Protein AF-A0A1B4FEZ4-F1 (afdb_monomer)

Organism: NCBI:txid1385591

pLDDT: mean 80.19, std 19.42, range [39.88, 98.06]

Radius of gyration: 29.27 Å; Cα contacts (8 Å, |Δi|>4): 48; chains: 1; bounding box: 42×72×66 Å

Sequence (126 aa):
MDVAWFLNRRLDFIRQLYASSSAPFVDRRTKIENKEEPFVPPYSEDLEPAFMLEWQEASDSIDVLGHACLCMLSSALQAYLHTRHKLHCRDLTEEERTRGSGCIERSALASTASRPTTTRFVRHAL

Mean predicted aligned error: 13.5 Å

Solvent-accessible surface area (backbone atoms only — not comparable to full-atom values): 7588 Å² total; per-residue (Å²): 130,69,63,65,60,58,43,51,56,52,51,53,49,46,52,50,49,49,56,66,66,36,45,66,33,54,52,49,39,52,29,51,77,70,48,32,87,90,46,54,73,73,95,64,94,64,90,67,73,73,65,50,66,63,40,48,53,26,49,52,51,45,50,53,50,49,52,52,45,50,52,53,49,50,53,48,50,50,51,46,50,52,54,50,43,66,74,70,46,77,80,71,51,73,66,56,51,51,54,52,54,60,49,53,53,52,56,54,57,58,59,68,72,70,69,82,91,81,86,80,86,90,88,81,90,133

Structure (mmCIF, N/CA/C/O backbone):
data_AF-A0A1B4FEZ4-F1
#
_entry.id   AF-A0A1B4FEZ4-F1
#
loop_
_atom_site.group_PDB
_atom_site.id
_atom_site.type_symbol
_atom_site.label_atom_id
_atom_site.label_alt_id
_atom_site.label_comp_id
_atom_site.label_asym_id
_atom_site.label_entity_id
_atom_site.label_seq_id
_atom_site.pdbx_PDB_ins_code
_atom_site.Cartn_x
_atom_site.Cartn_y
_atom_site.Cartn_z
_atom_site.occupancy
_atom_site.B_iso_or_equiv
_atom_site.auth_seq_id
_atom_site.auth_comp_id
_atom_site.auth_asym_id
_atom_site.auth_atom_id
_atom_site.pdbx_PDB_model_num
ATOM 1 N N . MET A 1 1 ? 18.387 -10.635 -21.665 1.00 66.44 1 MET A N 1
ATOM 2 C CA . MET A 1 1 ? 17.795 -10.571 -20.310 1.00 66.44 1 MET A CA 1
ATOM 3 C C . MET A 1 1 ? 16.286 -10.497 -20.478 1.00 66.44 1 MET A C 1
ATOM 5 O O . MET A 1 1 ? 15.843 -9.625 -21.216 1.00 66.44 1 MET A O 1
ATOM 9 N N . ASP A 1 2 ? 15.514 -11.413 -19.887 1.00 85.25 2 ASP A N 1
ATOM 10 C CA . ASP A 1 2 ? 14.047 -11.388 -20.003 1.00 85.25 2 ASP A CA 1
ATOM 11 C C . ASP A 1 2 ? 13.460 -10.290 -19.108 1.00 85.25 2 ASP A C 1
ATOM 13 O O . ASP A 1 2 ? 13.257 -10.471 -17.911 1.00 85.25 2 ASP A O 1
ATOM 17 N N . VAL A 1 3 ? 13.219 -9.123 -19.704 1.00 87.00 3 VAL A N 1
ATOM 18 C CA . VAL A 1 3 ? 12.725 -7.922 -19.016 1.00 87.00 3 VAL A CA 1
ATOM 19 C C . VAL A 1 3 ? 11.339 -8.151 -18.397 1.00 87.00 3 VAL A C 1
ATOM 21 O O . VAL A 1 3 ? 11.031 -7.566 -17.358 1.00 87.00 3 VAL A O 1
ATOM 24 N N . ALA A 1 4 ? 10.511 -9.015 -18.997 1.00 89.94 4 ALA A N 1
ATOM 25 C CA . ALA A 1 4 ? 9.176 -9.315 -18.487 1.00 89.94 4 ALA A CA 1
ATOM 26 C C . ALA A 1 4 ? 9.242 -10.159 -17.207 1.00 89.94 4 ALA A C 1
ATOM 28 O O . ALA A 1 4 ? 8.510 -9.885 -16.255 1.00 89.94 4 ALA A O 1
ATOM 29 N N . TRP A 1 5 ? 10.172 -11.116 -17.136 1.00 93.12 5 TRP A N 1
ATOM 30 C CA . TRP A 1 5 ? 10.404 -11.903 -15.924 1.00 93.12 5 TRP A CA 1
ATOM 31 C C . TRP A 1 5 ? 10.762 -11.025 -14.714 1.00 93.12 5 TRP A C 1
ATOM 33 O O . TRP A 1 5 ? 10.180 -11.187 -13.641 1.00 93.12 5 TRP A O 1
ATOM 43 N N . PHE A 1 6 ? 11.658 -10.042 -14.883 1.00 91.75 6 PHE A N 1
ATOM 44 C CA . PHE A 1 6 ? 12.039 -9.129 -13.792 1.00 91.75 6 PHE A CA 1
ATOM 45 C C . PHE A 1 6 ? 10.888 -8.233 -13.337 1.00 91.75 6 PHE A C 1
ATOM 47 O O . PHE A 1 6 ? 10.774 -7.950 -12.142 1.00 91.75 6 PHE A O 1
ATOM 54 N N . LEU A 1 7 ? 10.043 -7.785 -14.270 1.00 94.56 7 LEU A N 1
ATOM 55 C CA . LEU A 1 7 ? 8.845 -7.027 -13.930 1.00 94.56 7 LEU A CA 1
ATOM 56 C C . LEU A 1 7 ? 7.899 -7.886 -13.085 1.00 94.56 7 LEU A C 1
ATOM 58 O O . LEU A 1 7 ? 7.555 -7.477 -11.981 1.00 94.56 7 LEU A O 1
ATOM 62 N N . ASN A 1 8 ? 7.551 -9.088 -13.552 1.00 96.06 8 ASN A N 1
ATOM 63 C CA . ASN A 1 8 ? 6.643 -9.986 -12.833 1.00 96.06 8 ASN A CA 1
ATOM 64 C C . ASN A 1 8 ? 7.160 -10.322 -11.430 1.00 96.06 8 ASN A C 1
ATOM 66 O O . ASN A 1 8 ? 6.426 -10.170 -10.460 1.00 96.06 8 ASN A O 1
ATOM 70 N N . ARG A 1 9 ? 8.457 -10.630 -11.293 1.00 96.56 9 ARG A N 1
ATOM 71 C CA . ARG A 1 9 ? 9.102 -10.859 -9.989 1.00 96.56 9 ARG A CA 1
ATOM 72 C C . ARG A 1 9 ? 8.892 -9.688 -9.017 1.00 96.56 9 ARG A C 1
ATOM 74 O O . ARG A 1 9 ? 8.636 -9.908 -7.836 1.00 96.56 9 ARG A O 1
ATOM 81 N N . ARG A 1 10 ? 9.022 -8.442 -9.490 1.00 96.31 10 ARG A N 1
ATOM 82 C CA . ARG A 1 10 ? 8.806 -7.240 -8.663 1.00 96.31 10 ARG A CA 1
ATOM 83 C C . ARG A 1 10 ? 7.333 -7.035 -8.327 1.00 96.31 10 ARG A C 1
ATOM 85 O O . ARG A 1 10 ? 7.033 -6.661 -7.200 1.00 96.31 10 ARG A O 1
ATOM 92 N N . LEU A 1 11 ? 6.428 -7.292 -9.271 1.00 97.31 11 LEU A N 1
ATOM 93 C CA . LEU A 1 11 ? 4.985 -7.200 -9.036 1.00 97.31 11 LEU A CA 1
ATOM 94 C C . LEU A 1 11 ? 4.522 -8.199 -7.976 1.00 97.31 11 LEU A C 1
ATOM 96 O O . LEU A 1 11 ? 3.764 -7.826 -7.084 1.00 97.31 11 LEU A O 1
ATOM 100 N N . ASP A 1 12 ? 5.009 -9.436 -8.040 1.00 98.06 12 ASP A N 1
ATOM 101 C CA . ASP A 1 12 ? 4.675 -10.471 -7.061 1.00 98.06 12 ASP A CA 1
ATOM 102 C C . ASP A 1 12 ? 5.179 -10.095 -5.666 1.00 98.06 12 ASP A C 1
ATOM 104 O O . ASP A 1 12 ? 4.432 -10.196 -4.695 1.00 98.06 12 ASP A O 1
ATOM 108 N N . PHE A 1 13 ? 6.400 -9.557 -5.574 1.00 97.69 13 PHE A N 1
ATOM 109 C CA . PHE A 1 13 ? 6.927 -9.025 -4.319 1.00 97.69 13 PHE A CA 1
ATOM 110 C C . PHE A 1 13 ? 6.071 -7.878 -3.762 1.00 97.69 13 PHE A C 1
ATOM 112 O O . PHE A 1 13 ? 5.734 -7.898 -2.584 1.00 97.69 13 PHE A O 1
ATOM 119 N N . ILE A 1 14 ? 5.684 -6.898 -4.590 1.00 98.00 14 ILE A N 1
ATOM 120 C CA . ILE A 1 14 ? 4.865 -5.753 -4.149 1.00 98.00 14 ILE A CA 1
ATOM 121 C C . ILE A 1 14 ? 3.493 -6.225 -3.650 1.00 98.00 14 ILE A C 1
ATOM 123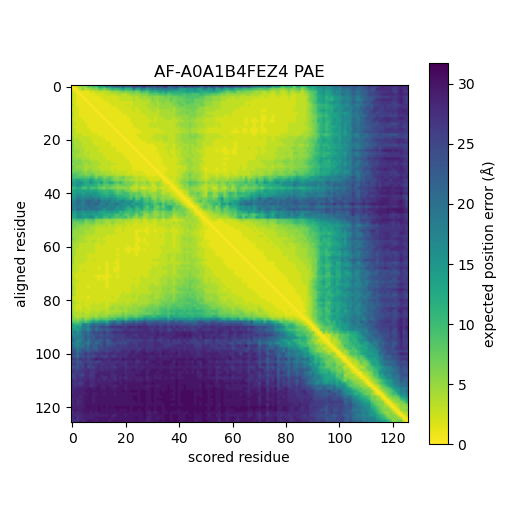 O O . ILE A 1 14 ? 3.025 -5.762 -2.612 1.00 98.00 14 ILE A O 1
ATOM 127 N N . ARG A 1 15 ? 2.860 -7.169 -4.358 1.00 97.44 15 ARG A N 1
ATOM 128 C CA . ARG A 1 15 ? 1.579 -7.760 -3.944 1.00 97.44 15 ARG A CA 1
ATOM 129 C C . ARG A 1 15 ? 1.703 -8.485 -2.611 1.00 97.44 15 ARG A C 1
ATOM 131 O O . ARG A 1 15 ? 0.878 -8.269 -1.729 1.00 97.44 15 ARG A O 1
ATOM 138 N N . GLN A 1 16 ? 2.731 -9.322 -2.470 1.00 97.88 16 GLN A N 1
ATOM 139 C CA . GLN A 1 16 ? 2.991 -10.047 -1.232 1.00 97.88 16 GLN A CA 1
ATOM 140 C C . GLN A 1 16 ? 3.249 -9.079 -0.075 1.00 97.88 16 GLN A C 1
ATOM 142 O O . GLN A 1 16 ? 2.655 -9.236 0.985 1.00 97.88 16 GLN A O 1
ATOM 147 N N . LEU A 1 17 ? 4.090 -8.063 -0.284 1.00 97.50 17 LEU A N 1
ATOM 148 C CA . LEU A 1 17 ? 4.408 -7.056 0.722 1.00 97.50 17 LEU A CA 1
ATOM 149 C C . LEU A 1 17 ? 3.148 -6.334 1.197 1.00 97.50 17 LEU A C 1
ATOM 151 O O . LEU A 1 17 ? 2.896 -6.290 2.396 1.00 97.50 17 LEU A O 1
ATOM 155 N N . TYR A 1 18 ? 2.333 -5.818 0.272 1.00 97.94 18 TYR A N 1
ATOM 156 C CA . TYR A 1 18 ? 1.100 -5.134 0.646 1.00 97.94 18 TYR A CA 1
ATOM 157 C C . TYR A 1 18 ? 0.162 -6.069 1.414 1.00 97.94 18 TYR A C 1
ATOM 159 O O . TYR A 1 18 ? -0.283 -5.714 2.501 1.0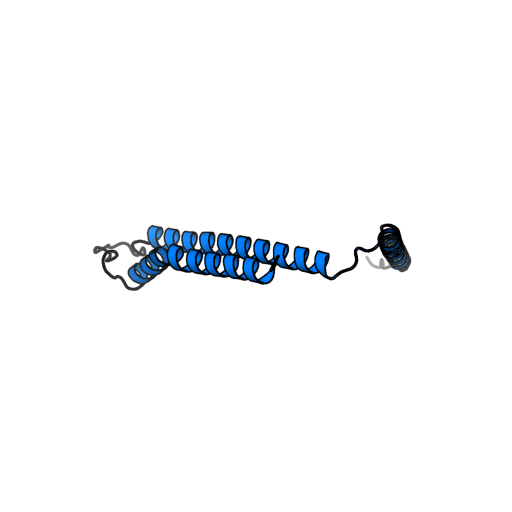0 97.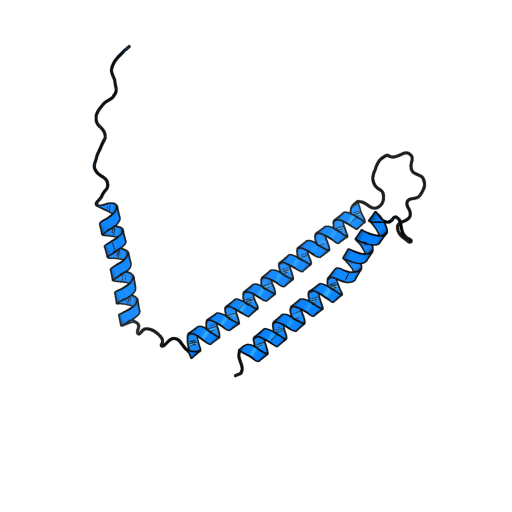94 18 TYR A O 1
ATOM 167 N N . ALA A 1 19 ? -0.087 -7.281 0.909 1.00 97.25 19 ALA A N 1
ATOM 168 C CA . ALA A 1 19 ? -1.003 -8.224 1.546 1.00 97.25 19 ALA A CA 1
ATOM 169 C C . ALA A 1 19 ? -0.537 -8.630 2.954 1.00 97.25 19 ALA A C 1
ATOM 171 O O . ALA A 1 19 ? -1.314 -8.573 3.902 1.00 97.25 19 ALA A O 1
ATOM 172 N N . SER A 1 20 ? 0.736 -9.000 3.112 1.00 97.19 20 SER A N 1
ATOM 173 C CA . SER A 1 20 ? 1.278 -9.436 4.402 1.00 97.19 20 SER A CA 1
ATOM 174 C C . SER A 1 20 ? 1.412 -8.294 5.408 1.00 97.19 20 SER A C 1
ATOM 176 O O . SER A 1 20 ? 1.148 -8.497 6.589 1.00 97.19 20 SER A O 1
ATOM 178 N N . SER A 1 21 ? 1.819 -7.100 4.969 1.00 96.75 21 SER A N 1
ATOM 179 C CA . SER A 1 21 ? 2.034 -5.963 5.871 1.00 96.75 21 SER A CA 1
ATOM 180 C C . SER A 1 21 ? 0.749 -5.226 6.237 1.00 96.75 21 SER A C 1
ATOM 182 O O . SER A 1 21 ? 0.667 -4.717 7.348 1.00 96.75 21 SER A O 1
ATOM 184 N N . SER A 1 22 ? -0.250 -5.162 5.349 1.00 97.31 22 SER A N 1
ATOM 185 C CA . SER A 1 22 ? -1.532 -4.502 5.649 1.00 97.31 22 SER A CA 1
ATOM 186 C C . SER A 1 22 ? -2.467 -5.357 6.508 1.00 97.31 22 SER A C 1
ATOM 188 O O . SER A 1 22 ? -3.234 -4.791 7.284 1.00 97.31 22 SER A O 1
ATOM 190 N N . ALA A 1 23 ? -2.369 -6.691 6.429 1.00 97.25 23 ALA A N 1
ATOM 191 C CA . ALA A 1 23 ? -3.212 -7.632 7.172 1.00 97.25 23 ALA A CA 1
ATOM 192 C C . ALA A 1 23 ? -3.422 -7.274 8.660 1.00 97.25 23 ALA A C 1
ATOM 194 O O . ALA A 1 23 ? -4.573 -7.109 9.055 1.00 97.25 23 ALA A O 1
ATOM 195 N N . PRO A 1 24 ? -2.379 -7.059 9.492 1.00 96.25 24 PRO A N 1
ATOM 196 C CA . PRO A 1 24 ? -2.587 -6.749 10.909 1.00 96.25 24 PRO A CA 1
ATOM 197 C C . PRO A 1 24 ? -3.308 -5.415 11.152 1.00 96.25 24 PRO A C 1
ATOM 199 O O . PRO A 1 24 ? -4.016 -5.275 12.148 1.00 96.25 24 PRO A O 1
ATOM 202 N N . PHE A 1 25 ? -3.137 -4.429 10.269 1.00 96.62 25 PHE A N 1
ATOM 203 C CA . PHE A 1 25 ? -3.792 -3.125 10.392 1.00 96.62 25 PHE A CA 1
ATOM 204 C C . PHE A 1 25 ? -5.259 -3.193 9.965 1.00 96.62 25 PHE A C 1
ATOM 206 O O . PHE A 1 25 ? -6.118 -2.614 10.628 1.00 96.62 25 PHE A O 1
ATOM 213 N N . VAL A 1 26 ? -5.549 -3.940 8.895 1.00 96.12 26 VAL A N 1
ATOM 214 C CA . VAL A 1 26 ? -6.921 -4.216 8.451 1.00 96.12 26 VAL A CA 1
ATOM 215 C C . VAL A 1 26 ? -7.667 -4.983 9.539 1.00 96.12 26 VAL A C 1
ATOM 217 O O . VAL A 1 26 ? -8.728 -4.538 9.968 1.00 96.12 26 VAL A O 1
ATOM 220 N N . ASP A 1 27 ? -7.066 -6.051 10.070 1.00 95.88 27 ASP A N 1
ATOM 221 C CA . ASP A 1 27 ? -7.641 -6.839 11.162 1.00 95.88 27 ASP A CA 1
ATOM 222 C C . ASP A 1 27 ? -7.912 -5.976 12.400 1.00 95.88 27 ASP A C 1
ATOM 224 O O . ASP A 1 27 ? -8.967 -6.097 13.021 1.00 95.88 27 ASP A O 1
ATOM 228 N N . ARG A 1 28 ? -6.983 -5.077 12.761 1.00 94.38 28 ARG A N 1
ATOM 229 C CA . ARG A 1 28 ? -7.176 -4.142 13.880 1.00 94.38 28 ARG A CA 1
ATOM 230 C C . ARG A 1 28 ? -8.391 -3.244 13.645 1.00 94.38 28 ARG A C 1
ATOM 232 O O . ARG A 1 28 ? -9.233 -3.141 14.533 1.00 94.38 28 ARG A O 1
ATOM 239 N N . ARG A 1 29 ? -8.506 -2.624 12.465 1.00 94.31 29 ARG A N 1
ATOM 240 C CA . ARG A 1 29 ? -9.649 -1.760 12.127 1.00 94.31 29 ARG A CA 1
ATOM 241 C C . ARG A 1 29 ? -10.969 -2.518 12.188 1.00 94.31 29 ARG A C 1
ATOM 243 O O . ARG A 1 29 ? -11.893 -2.046 12.841 1.00 94.31 29 ARG A O 1
ATOM 250 N N . THR A 1 30 ? -11.031 -3.703 11.582 1.00 93.75 30 THR A N 1
ATOM 251 C CA . THR A 1 30 ? -12.239 -4.539 11.584 1.00 93.75 30 THR A CA 1
ATOM 252 C C . THR A 1 30 ? -12.646 -4.941 12.999 1.00 93.75 30 THR A C 1
ATOM 254 O O . THR A 1 30 ? -13.819 -4.834 13.344 1.00 93.75 30 THR A O 1
ATOM 257 N N . LYS A 1 31 ? -11.694 -5.326 13.859 1.00 93.69 31 LYS A N 1
ATOM 258 C CA . LYS A 1 31 ? -11.998 -5.676 15.255 1.00 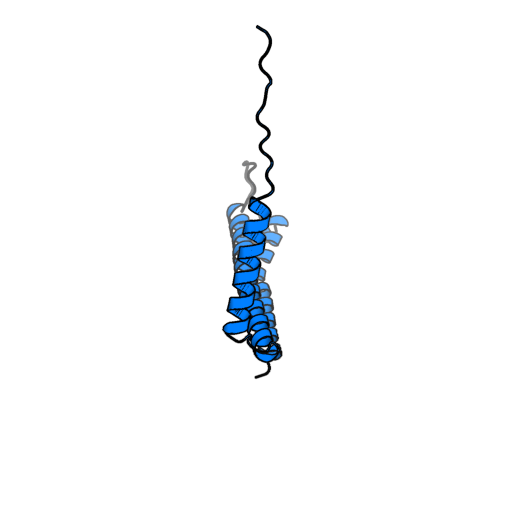93.69 31 LYS A CA 1
ATOM 259 C C . LYS A 1 31 ? -12.509 -4.488 16.068 1.00 93.69 31 LYS A C 1
ATOM 261 O O . LYS A 1 31 ? -13.426 -4.667 16.861 1.00 93.69 31 LYS A O 1
ATOM 266 N N . ILE A 1 32 ? -11.960 -3.288 15.863 1.00 91.88 32 ILE A N 1
ATOM 267 C CA . ILE A 1 32 ? -12.442 -2.064 16.528 1.00 91.88 32 ILE A CA 1
ATOM 268 C C . ILE A 1 32 ? -13.865 -1.723 16.058 1.00 91.88 32 ILE A C 1
ATOM 270 O O . ILE A 1 32 ? -14.739 -1.464 16.883 1.00 91.88 32 ILE A O 1
ATOM 274 N N . GLU A 1 33 ? -14.123 -1.774 14.749 1.00 90.31 33 GLU A N 1
ATOM 275 C CA . GLU A 1 33 ? -15.441 -1.487 14.160 1.00 90.31 33 GLU A CA 1
ATOM 276 C C . GLU A 1 33 ? -16.514 -2.489 14.629 1.00 90.31 33 GLU A C 1
ATOM 278 O O . GLU A 1 33 ? -17.639 -2.092 14.945 1.00 90.31 33 GLU A O 1
ATOM 283 N N . ASN A 1 34 ? -16.151 -3.770 14.758 1.00 91.31 34 ASN A N 1
ATOM 284 C CA . ASN A 1 34 ? -17.039 -4.835 15.234 1.00 91.31 34 ASN A CA 1
ATOM 285 C C . ASN A 1 34 ? -17.099 -4.969 16.766 1.00 91.31 34 ASN A C 1
ATOM 287 O O . ASN A 1 34 ? -17.906 -5.751 17.270 1.00 91.31 34 ASN A O 1
ATOM 291 N N . LYS A 1 35 ? -16.272 -4.221 17.512 1.00 88.62 35 LYS A N 1
ATOM 292 C CA . LYS A 1 35 ? -16.108 -4.340 18.975 1.00 88.62 35 LYS A CA 1
ATOM 293 C C . LYS A 1 35 ? -15.741 -5.764 19.418 1.00 88.62 35 LYS A C 1
ATOM 295 O O . LYS A 1 35 ? -16.264 -6.276 20.407 1.00 88.62 35 LYS A O 1
ATOM 300 N N . GLU A 1 36 ? -14.862 -6.411 18.662 1.00 90.62 36 GLU A N 1
ATOM 301 C CA . GLU A 1 36 ? -14.340 -7.748 18.954 1.00 90.62 36 GLU A CA 1
ATOM 302 C C . GLU A 1 36 ? -13.151 -7.677 19.922 1.00 90.62 36 GLU A C 1
ATOM 304 O O . GLU A 1 36 ? -12.387 -6.710 19.923 1.00 90.62 36 GLU A O 1
ATOM 309 N N . GLU A 1 37 ? -12.938 -8.725 20.725 1.00 85.31 37 GLU A N 1
ATOM 310 C CA . GLU A 1 37 ? -11.750 -8.825 21.582 1.00 85.31 37 GLU A CA 1
ATOM 311 C C . GLU A 1 37 ? -10.453 -8.714 20.749 1.00 85.31 37 GLU A C 1
ATOM 313 O O . GLU A 1 37 ? -10.330 -9.344 19.690 1.00 85.31 37 GLU A O 1
ATOM 318 N N . PRO A 1 38 ? -9.445 -7.935 21.191 1.00 85.06 38 PRO A N 1
ATOM 319 C CA . PRO A 1 38 ? -9.293 -7.264 22.492 1.00 85.06 38 PRO A CA 1
ATOM 320 C C . PRO A 1 38 ? -9.869 -5.831 22.574 1.00 85.06 38 PRO A C 1
ATOM 322 O O . PRO A 1 38 ? -9.680 -5.162 23.585 1.00 85.06 38 PRO A O 1
ATOM 325 N N . PHE A 1 39 ? -10.556 -5.343 21.540 1.00 86.12 39 PHE A N 1
ATOM 326 C CA . PHE A 1 39 ? -11.033 -3.958 21.418 1.00 86.12 39 PHE A CA 1
ATOM 327 C C . PHE A 1 39 ? -12.484 -3.793 21.890 1.00 86.12 39 PHE A C 1
ATOM 329 O O . PHE A 1 39 ? -13.314 -3.168 21.229 1.00 86.12 39 PHE A O 1
ATOM 336 N N . VAL A 1 40 ? -12.795 -4.359 23.058 1.00 83.00 40 VAL A N 1
ATOM 337 C CA . VAL A 1 40 ? -14.095 -4.178 23.711 1.00 83.00 40 VAL A CA 1
ATOM 338 C C . VAL A 1 40 ? -13.997 -2.957 24.628 1.00 83.00 40 VAL A C 1
ATOM 340 O O . VAL A 1 40 ? -13.213 -2.985 25.580 1.00 83.00 40 VAL A O 1
ATOM 343 N N . PRO A 1 41 ? -14.745 -1.871 24.366 1.00 79.75 41 PRO A N 1
ATOM 344 C CA . PRO A 1 41 ? -14.666 -0.685 25.204 1.00 79.75 41 PRO A CA 1
ATOM 345 C C . PRO A 1 41 ? -15.209 -0.974 26.609 1.00 79.75 41 PRO A C 1
ATOM 347 O O . PRO A 1 41 ? -16.301 -1.540 26.727 1.00 79.75 41 PRO A O 1
ATOM 350 N N . PRO A 1 42 ? -14.503 -0.573 27.682 1.00 80.31 42 PRO A N 1
ATOM 351 C CA . PRO A 1 42 ? -15.105 -0.536 29.007 1.00 80.31 42 PRO A CA 1
ATOM 352 C C . PRO A 1 42 ? -16.256 0.480 29.021 1.00 80.31 42 PRO A C 1
ATOM 354 O O . PRO A 1 42 ? -16.308 1.387 28.188 1.00 80.31 42 PRO A O 1
ATOM 357 N N . TYR A 1 43 ? -17.186 0.334 29.968 1.00 78.25 43 TYR A N 1
ATOM 358 C CA . TYR A 1 43 ? -18.244 1.329 30.150 1.00 78.25 43 TYR A CA 1
ATOM 359 C C . TYR A 1 43 ? -17.619 2.710 30.389 1.00 78.25 43 TYR A C 1
ATOM 361 O O . TYR A 1 43 ? -16.806 2.878 31.298 1.00 78.25 43 TYR A O 1
ATOM 369 N N . SER A 1 44 ? -18.009 3.669 29.557 1.00 78.19 44 SER A N 1
ATOM 370 C CA . SER A 1 44 ? -17.589 5.063 29.596 1.00 78.19 44 SER A CA 1
ATOM 371 C C . SER A 1 44 ? -18.838 5.930 29.466 1.00 78.19 44 SER A C 1
ATOM 373 O O . SER A 1 44 ? -19.718 5.621 28.661 1.00 78.19 44 SER A O 1
ATOM 375 N N . GLU A 1 45 ? -18.930 6.987 30.272 1.00 78.44 45 GLU A N 1
ATOM 376 C CA . GLU A 1 45 ? -19.980 8.009 30.138 1.00 78.44 45 GLU A CA 1
ATOM 377 C C . GLU A 1 45 ? -19.645 9.029 29.038 1.00 78.44 45 GLU A C 1
ATOM 379 O O . GLU A 1 45 ? -20.505 9.816 28.636 1.00 78.44 45 GLU A O 1
ATOM 384 N N . ASP A 1 46 ? -18.415 8.988 28.520 1.00 77.56 46 ASP A N 1
ATOM 385 C CA . ASP A 1 46 ? -17.980 9.828 27.417 1.00 77.56 46 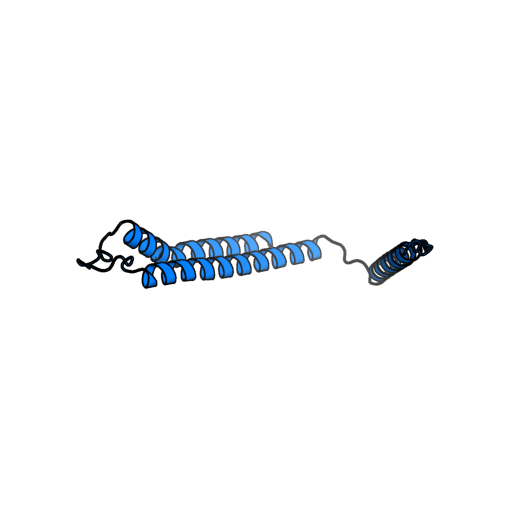ASP A CA 1
ATOM 386 C C . ASP A 1 46 ? -18.552 9.305 26.094 1.00 77.56 46 ASP A C 1
ATOM 388 O O . ASP A 1 46 ? -18.535 8.109 25.800 1.00 77.56 46 ASP A O 1
ATOM 392 N N . LEU A 1 47 ? -19.030 10.223 25.253 1.00 75.94 47 LEU A N 1
ATOM 393 C CA . LEU A 1 47 ? -19.556 9.912 23.916 1.00 75.94 47 LEU A CA 1
ATOM 394 C C . LEU A 1 47 ? -18.448 9.672 22.876 1.00 75.94 47 LEU A C 1
ATOM 396 O O . LEU A 1 47 ? -18.740 9.534 21.685 1.00 75.94 47 LEU A O 1
ATOM 400 N N . GLU A 1 48 ? -17.182 9.665 23.294 1.00 79.38 48 GLU A N 1
ATOM 401 C CA . GLU A 1 48 ? -16.058 9.483 22.386 1.00 79.38 48 GLU A CA 1
ATOM 402 C C . GLU A 1 48 ? -15.935 8.021 21.922 1.00 79.38 48 GLU A C 1
ATOM 404 O O . GLU A 1 48 ? -16.032 7.091 22.730 1.00 79.38 48 GLU A O 1
ATOM 409 N N . PRO A 1 49 ? -15.696 7.785 20.618 1.00 80.94 49 PRO A N 1
ATOM 410 C CA . PRO A 1 49 ? -15.356 6.463 20.116 1.00 80.94 49 PRO A CA 1
ATOM 411 C C . PRO A 1 49 ? -14.111 5.914 20.818 1.00 80.94 49 PRO A C 1
ATOM 413 O O . PRO A 1 49 ? -13.020 6.478 20.723 1.00 80.94 49 PRO A O 1
ATOM 416 N N . ALA A 1 50 ? -14.264 4.782 21.497 1.00 83.81 50 ALA A N 1
ATOM 417 C CA . ALA A 1 50 ? -13.136 4.081 22.088 1.00 83.81 50 ALA A CA 1
ATOM 418 C C . ALA A 1 50 ? -12.161 3.589 21.010 1.00 83.81 50 ALA A C 1
ATOM 420 O O . 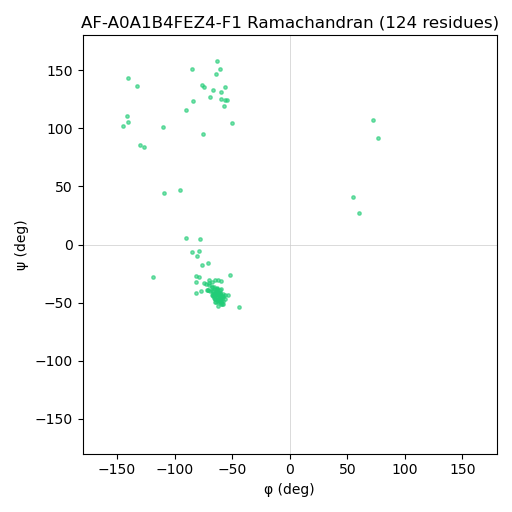ALA A 1 50 ? -12.574 3.192 19.919 1.00 83.81 50 ALA A O 1
ATOM 421 N N . PHE A 1 51 ? -10.871 3.574 21.348 1.00 88.38 51 PHE A N 1
ATOM 422 C CA . PHE A 1 51 ? -9.782 3.118 20.477 1.00 88.38 51 PHE A CA 1
ATOM 423 C C . PHE A 1 51 ? -9.639 3.897 19.153 1.00 88.38 51 PHE A C 1
ATOM 425 O O . PHE A 1 51 ? -9.172 3.366 18.142 1.00 88.38 51 PHE A O 1
ATOM 432 N N . MET A 1 52 ? -10.060 5.168 19.134 1.00 90.38 52 MET A N 1
ATOM 433 C CA . MET A 1 52 ? -9.977 6.019 17.942 1.00 90.38 52 MET A CA 1
ATOM 434 C C . MET A 1 52 ? -8.535 6.218 17.465 1.00 90.38 52 MET A C 1
ATOM 436 O O . MET A 1 52 ? -8.283 6.197 16.262 1.00 90.38 52 MET A O 1
ATOM 440 N N . LEU A 1 53 ? -7.591 6.376 18.398 1.00 92.38 53 LEU A N 1
ATOM 441 C CA . LEU A 1 53 ? -6.178 6.572 18.080 1.00 92.38 53 LEU A CA 1
ATOM 442 C C . LEU A 1 53 ? -5.602 5.338 17.375 1.00 92.38 53 LEU A C 1
ATOM 444 O O . LEU A 1 53 ? -4.931 5.457 16.357 1.00 92.38 53 LEU A O 1
ATOM 448 N N . GLU A 1 54 ? -5.911 4.147 17.881 1.00 93.00 54 GLU A N 1
ATOM 449 C CA . GLU A 1 54 ? -5.452 2.869 17.347 1.00 93.00 54 GLU A CA 1
ATOM 450 C C . GLU A 1 54 ? -6.054 2.572 15.972 1.00 93.00 54 GLU A C 1
ATOM 452 O O . GLU A 1 54 ? -5.379 1.998 15.110 1.00 93.00 54 GLU A O 1
ATOM 457 N N . TRP A 1 55 ? -7.315 2.960 15.757 1.00 94.19 55 TRP A N 1
ATOM 458 C CA . TRP A 1 55 ? -7.963 2.880 14.450 1.00 94.19 55 TRP A CA 1
ATOM 459 C C . TRP A 1 55 ? -7.318 3.849 13.455 1.00 94.19 55 TRP A C 1
ATOM 461 O O . TRP A 1 55 ? -7.023 3.456 12.323 1.00 94.19 55 TRP A O 1
ATOM 471 N N . GLN A 1 56 ? -7.050 5.087 13.882 1.00 95.88 56 GLN A N 1
ATOM 472 C CA . GLN A 1 56 ? -6.414 6.101 13.046 1.00 95.88 56 GLN A CA 1
ATOM 473 C C . GLN A 1 56 ? -4.987 5.692 12.675 1.00 95.88 56 GLN A C 1
ATOM 475 O O . GLN A 1 56 ? -4.648 5.688 11.497 1.00 95.88 56 GLN A O 1
ATOM 480 N N . GLU A 1 57 ? -4.191 5.234 13.643 1.00 96.25 57 GLU A N 1
ATOM 481 C CA . GLU A 1 57 ? -2.842 4.709 13.411 1.00 96.25 57 GLU A CA 1
ATOM 482 C C . GLU A 1 57 ? -2.858 3.562 12.390 1.00 96.25 57 GLU A C 1
ATOM 484 O O . GLU A 1 57 ? -2.020 3.514 11.487 1.00 96.25 57 GLU A O 1
ATOM 489 N N . ALA A 1 58 ? -3.824 2.641 12.494 1.00 96.38 58 ALA A N 1
ATOM 490 C CA . ALA A 1 58 ? -3.963 1.544 11.543 1.00 96.38 58 ALA A CA 1
ATOM 491 C C . ALA A 1 58 ? -4.352 2.032 10.142 1.00 96.38 58 ALA A C 1
ATOM 493 O O . ALA A 1 58 ? -3.819 1.524 9.155 1.00 96.38 58 ALA A O 1
ATOM 494 N N . SER A 1 59 ? -5.248 3.016 10.039 1.00 96.88 59 SER A N 1
ATOM 495 C CA . SER A 1 59 ? -5.628 3.609 8.755 1.00 96.88 59 SER A CA 1
ATOM 496 C C . SER A 1 59 ? -4.452 4.332 8.100 1.00 96.88 59 SER A C 1
ATOM 498 O O . SER A 1 59 ? -4.115 4.028 6.957 1.00 96.88 59 SER A O 1
ATOM 500 N N . ASP A 1 60 ? -3.768 5.196 8.849 1.00 97.69 60 ASP A N 1
ATOM 501 C CA . ASP A 1 60 ? -2.600 5.939 8.376 1.00 97.69 60 ASP A CA 1
ATOM 502 C C . ASP A 1 60 ? -1.483 4.976 7.941 1.00 97.69 60 ASP A C 1
ATOM 504 O O . ASP A 1 60 ? -0.832 5.171 6.912 1.00 97.69 60 ASP A O 1
ATOM 508 N N . SER A 1 61 ? -1.298 3.873 8.676 1.00 97.19 61 SER A N 1
ATOM 509 C CA . SER A 1 61 ? -0.335 2.824 8.324 1.00 97.19 61 SER A CA 1
ATOM 510 C C . SER A 1 61 ? -0.673 2.137 6.996 1.00 97.19 61 SER A C 1
ATOM 512 O O . SER A 1 61 ? 0.220 1.928 6.170 1.00 97.19 61 SER A O 1
ATOM 514 N N . ILE A 1 62 ? -1.948 1.803 6.757 1.00 97.56 62 ILE A N 1
ATOM 515 C CA . ILE A 1 62 ? -2.402 1.218 5.483 1.00 97.56 62 ILE A CA 1
ATOM 516 C C . ILE A 1 62 ? -2.167 2.200 4.334 1.00 97.56 62 ILE A C 1
ATOM 518 O O . ILE A 1 62 ? -1.675 1.791 3.277 1.00 97.56 62 ILE A O 1
ATOM 522 N N . ASP A 1 63 ? -2.463 3.481 4.542 1.00 97.62 63 ASP A N 1
ATOM 523 C CA . ASP A 1 63 ? -2.293 4.516 3.527 1.00 97.62 63 ASP A CA 1
ATOM 524 C C . ASP A 1 63 ? -0.818 4.711 3.171 1.00 97.62 63 ASP A C 1
ATOM 526 O O . ASP A 1 63 ? -0.461 4.696 1.988 1.00 97.62 63 ASP A O 1
ATOM 530 N N . VAL A 1 64 ? 0.069 4.820 4.162 1.00 97.88 64 VAL A N 1
ATOM 531 C CA . VAL A 1 64 ? 1.519 4.936 3.934 1.00 97.88 64 VAL A CA 1
ATOM 532 C C . VAL A 1 64 ? 2.062 3.707 3.198 1.00 97.88 64 VAL A C 1
ATOM 534 O O . VAL A 1 64 ? 2.817 3.849 2.229 1.00 97.88 64 VAL A O 1
ATOM 537 N N . LEU A 1 65 ? 1.648 2.498 3.594 1.00 97.56 65 LEU A N 1
ATOM 538 C CA . LEU A 1 65 ? 2.033 1.259 2.908 1.00 97.56 65 LEU A CA 1
ATOM 539 C C . LEU A 1 65 ? 1.525 1.217 1.463 1.00 97.56 65 LEU A C 1
ATOM 541 O O . LEU A 1 65 ? 2.270 0.822 0.561 1.00 97.56 65 LEU A O 1
ATOM 545 N N . GLY A 1 66 ? 0.284 1.645 1.227 1.00 97.62 66 GLY A N 1
ATOM 546 C CA . GLY A 1 66 ? -0.304 1.750 -0.106 1.00 97.62 66 GLY A CA 1
ATOM 547 C C . GLY A 1 66 ? 0.497 2.691 -1.003 1.00 97.62 66 GLY A C 1
ATOM 548 O O . GLY A 1 66 ? 0.897 2.304 -2.104 1.00 97.62 66 GLY A O 1
ATOM 549 N N . HIS A 1 67 ? 0.824 3.887 -0.508 1.00 98.06 67 HIS A N 1
ATOM 550 C CA . HIS A 1 67 ? 1.652 4.856 -1.228 1.00 98.06 67 HIS A CA 1
ATOM 551 C C . HIS A 1 67 ? 3.040 4.299 -1.553 1.00 98.06 67 HIS A C 1
ATOM 553 O O . HIS A 1 67 ? 3.495 4.400 -2.695 1.00 98.06 67 HIS A O 1
ATOM 559 N N . ALA A 1 68 ? 3.701 3.654 -0.590 1.00 97.81 68 ALA A N 1
ATOM 560 C CA . ALA A 1 68 ? 5.000 3.029 -0.819 1.00 97.81 68 ALA A CA 1
ATOM 561 C C . ALA A 1 68 ? 4.928 1.957 -1.923 1.00 97.81 68 ALA A C 1
ATOM 563 O O . ALA A 1 68 ? 5.765 1.936 -2.832 1.00 97.81 68 ALA A O 1
ATOM 564 N N . CYS A 1 69 ? 3.900 1.102 -1.896 1.00 97.81 69 CYS A N 1
ATOM 565 C CA . CYS A 1 69 ? 3.677 0.070 -2.911 1.00 97.81 69 CYS A CA 1
ATOM 566 C C . CYS A 1 69 ? 3.410 0.658 -4.302 1.00 97.81 69 CYS A C 1
ATOM 568 O O . CYS A 1 69 ? 3.956 0.159 -5.290 1.00 97.81 69 CYS A O 1
ATOM 570 N N . LEU A 1 70 ? 2.643 1.748 -4.391 1.00 97.62 70 LEU A N 1
ATOM 571 C CA . LEU A 1 70 ? 2.405 2.467 -5.645 1.00 97.62 70 LEU A CA 1
ATOM 572 C C . LEU A 1 70 ? 3.689 3.087 -6.211 1.00 97.62 70 LEU A C 1
ATOM 574 O O . LEU A 1 70 ? 3.939 2.983 -7.413 1.00 97.62 70 LEU A O 1
ATOM 578 N N . CYS A 1 71 ? 4.540 3.668 -5.362 1.00 98.00 71 CYS A N 1
ATOM 579 C CA . CYS A 1 71 ? 5.847 4.178 -5.776 1.00 98.00 71 CYS A CA 1
ATOM 580 C C . CYS A 1 71 ? 6.733 3.059 -6.342 1.00 98.00 71 CYS A C 1
ATOM 582 O O . CYS A 1 71 ? 7.282 3.202 -7.436 1.00 98.00 71 CYS A O 1
ATOM 584 N N . MET A 1 72 ? 6.815 1.915 -5.654 1.00 97.31 72 MET A N 1
ATOM 585 C CA . MET A 1 72 ? 7.572 0.754 -6.136 1.00 97.31 72 MET A CA 1
ATOM 586 C C . MET A 1 72 ? 7.038 0.223 -7.471 1.00 97.31 72 MET A C 1
ATOM 588 O O . MET A 1 72 ? 7.822 -0.098 -8.368 1.00 97.31 72 MET A O 1
ATOM 592 N N . LEU A 1 73 ? 5.712 0.166 -7.625 1.00 97.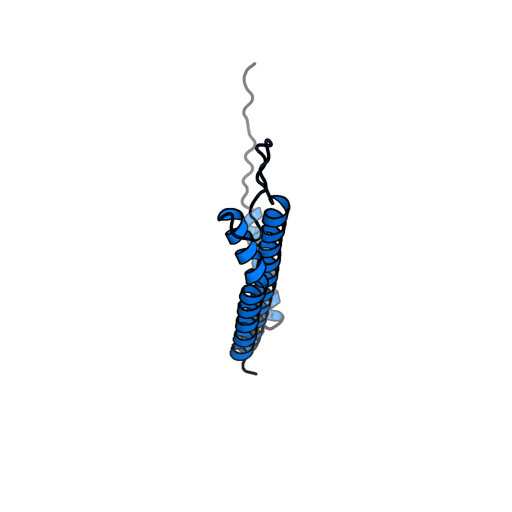75 73 LEU A N 1
ATOM 593 C CA . LEU A 1 73 ? 5.056 -0.243 -8.865 1.00 97.75 73 LEU A CA 1
ATOM 594 C C . LEU A 1 73 ? 5.393 0.711 -10.016 1.00 97.75 73 LEU A C 1
ATOM 596 O O . LEU A 1 73 ? 5.785 0.261 -11.095 1.00 97.75 73 LEU A O 1
ATOM 600 N N . SER A 1 74 ? 5.290 2.019 -9.774 1.00 97.75 74 SER A N 1
ATOM 601 C CA . SER A 1 74 ? 5.636 3.059 -10.745 1.00 97.75 74 SER A CA 1
ATOM 602 C C . SER A 1 74 ? 7.089 2.926 -11.203 1.00 97.75 74 SER A C 1
ATOM 604 O O . SER A 1 74 ? 7.355 2.836 -12.402 1.00 97.75 74 SER A O 1
ATOM 606 N N . SER A 1 75 ? 8.034 2.789 -10.268 1.00 96.94 75 SER A N 1
ATOM 607 C CA . SER A 1 75 ? 9.451 2.595 -10.596 1.00 96.94 75 SER A CA 1
ATOM 608 C C . SER A 1 75 ? 9.715 1.294 -11.364 1.00 96.94 75 SER A C 1
ATOM 610 O O . SER A 1 75 ? 10.530 1.275 -12.290 1.00 96.94 75 SER A O 1
ATOM 612 N N . ALA A 1 76 ? 9.025 0.199 -11.027 1.00 96.12 76 ALA A N 1
ATOM 613 C CA . ALA A 1 76 ? 9.153 -1.066 -11.749 1.00 96.12 76 ALA A CA 1
ATOM 614 C C . ALA A 1 76 ? 8.661 -0.948 -13.200 1.00 96.12 76 ALA A C 1
ATOM 616 O O . ALA A 1 76 ? 9.335 -1.427 -14.118 1.00 96.12 76 ALA A O 1
ATOM 617 N N . LEU A 1 77 ? 7.532 -0.267 -13.412 1.00 95.81 77 LEU A N 1
ATOM 618 C CA . LEU A 1 77 ? 6.977 -0.022 -14.739 1.00 95.81 77 LEU A CA 1
ATOM 619 C C . LEU A 1 77 ? 7.860 0.923 -15.561 1.00 95.81 77 LEU A C 1
ATOM 621 O O . LEU A 1 77 ? 8.133 0.638 -16.725 1.00 95.81 77 LEU A O 1
ATOM 625 N N . GLN A 1 78 ? 8.355 2.008 -14.961 1.00 95.75 78 GLN A N 1
ATOM 626 C CA . GLN A 1 78 ? 9.294 2.930 -15.607 1.00 95.75 78 GLN A CA 1
ATOM 627 C C . GLN A 1 78 ? 10.544 2.195 -16.095 1.00 95.75 78 GLN A C 1
ATOM 629 O O . GLN A 1 78 ? 10.936 2.348 -17.252 1.00 95.75 78 GLN A O 1
ATOM 634 N N . ALA A 1 79 ? 11.138 1.350 -15.246 1.00 93.62 79 ALA A N 1
ATOM 635 C CA . ALA A 1 79 ? 12.291 0.541 -15.624 1.00 93.62 79 ALA A CA 1
ATOM 636 C C . ALA A 1 79 ? 11.963 -0.399 -16.794 1.00 93.62 79 ALA A C 1
ATOM 638 O O . ALA A 1 79 ? 12.719 -0.461 -17.762 1.00 93.62 79 ALA A O 1
ATOM 639 N N . TYR A 1 80 ? 10.816 -1.084 -16.741 1.00 93.50 80 TYR A N 1
ATOM 640 C CA . TYR A 1 80 ? 10.370 -1.971 -17.813 1.00 93.50 80 TYR A CA 1
ATOM 641 C C . TYR A 1 80 ? 10.199 -1.230 -19.145 1.00 93.50 80 TYR A C 1
ATOM 643 O O . TYR A 1 80 ? 10.763 -1.647 -20.157 1.00 93.50 80 TYR A O 1
ATOM 651 N N . LEU A 1 81 ? 9.464 -0.114 -19.147 1.00 92.88 81 LEU A N 1
ATOM 652 C CA . LEU A 1 81 ? 9.204 0.673 -20.351 1.00 92.88 81 LEU A CA 1
ATOM 653 C C . LEU A 1 81 ? 10.488 1.274 -20.920 1.00 92.88 81 LEU A C 1
ATOM 655 O O . LEU A 1 81 ? 10.704 1.205 -22.125 1.00 92.88 81 LEU A O 1
ATOM 659 N N . HIS A 1 82 ? 11.374 1.795 -20.072 1.00 92.38 82 HIS A N 1
ATOM 660 C CA . HIS A 1 82 ? 12.651 2.356 -20.505 1.00 92.38 82 HIS A CA 1
ATOM 661 C C . HIS A 1 82 ? 13.564 1.294 -21.131 1.00 92.38 82 HIS A C 1
ATOM 663 O O . HIS A 1 82 ? 14.156 1.526 -22.185 1.00 92.38 82 HIS A O 1
ATOM 669 N N . THR A 1 83 ? 13.645 0.100 -20.537 1.00 90.75 83 THR A N 1
ATOM 670 C CA . THR A 1 83 ? 14.409 -1.009 -21.120 1.00 90.75 83 THR A CA 1
ATOM 671 C C . THR A 1 83 ? 13.779 -1.497 -22.424 1.00 90.75 83 THR A C 1
ATOM 673 O O . THR A 1 83 ? 14.498 -1.719 -23.395 1.00 90.75 83 THR A O 1
ATOM 676 N N . ARG A 1 84 ? 12.448 -1.625 -22.493 1.00 87.94 84 ARG A N 1
ATOM 677 C CA . ARG A 1 84 ? 11.741 -2.007 -23.729 1.00 87.94 84 ARG A CA 1
ATOM 678 C C . ARG A 1 84 ? 11.934 -0.974 -24.836 1.00 87.94 84 ARG A C 1
ATOM 680 O O . ARG A 1 84 ? 12.183 -1.367 -25.971 1.00 87.94 84 ARG A O 1
ATOM 687 N N . HIS A 1 85 ? 11.871 0.314 -24.507 1.00 90.06 85 HIS A N 1
ATOM 688 C CA . HIS A 1 85 ? 12.144 1.399 -25.442 1.00 90.06 85 HIS A CA 1
ATOM 689 C C . HIS A 1 85 ? 13.562 1.282 -26.005 1.00 90.06 85 HIS A C 1
ATOM 691 O O . HIS A 1 85 ? 13.717 1.211 -27.214 1.00 90.06 85 HIS A O 1
ATOM 697 N N . LYS A 1 86 ? 14.587 1.141 -25.157 1.00 86.94 86 LYS A N 1
ATOM 698 C CA . LYS A 1 86 ? 15.983 0.973 -25.606 1.00 86.94 86 LYS A CA 1
ATOM 699 C C . LYS A 1 86 ? 16.223 -0.252 -26.492 1.00 86.94 86 LYS A C 1
ATOM 701 O O . LYS A 1 86 ? 17.124 -0.240 -27.316 1.00 86.94 86 LYS A O 1
ATOM 706 N N . LEU A 1 87 ? 15.463 -1.328 -26.292 1.00 85.19 87 LEU A N 1
ATOM 707 C CA . LEU A 1 87 ? 15.618 -2.560 -27.071 1.00 85.19 87 LEU A CA 1
ATOM 708 C C . LEU A 1 87 ? 14.917 -2.511 -28.436 1.00 85.19 87 LEU A C 1
ATOM 710 O O . LEU A 1 87 ? 15.327 -3.234 -29.340 1.00 85.19 87 LEU A O 1
ATOM 714 N N . HIS A 1 88 ? 13.849 -1.720 -28.583 1.00 81.44 88 HIS A N 1
ATOM 715 C CA . HIS A 1 88 ? 12.991 -1.741 -29.777 1.00 81.44 88 HIS A CA 1
ATOM 716 C C . HIS A 1 88 ? 12.944 -0.423 -30.551 1.00 81.44 88 HIS A C 1
ATOM 718 O O . HIS A 1 88 ? 12.718 -0.443 -31.760 1.00 81.44 88 HIS A O 1
ATOM 724 N N . CYS A 1 89 ? 13.149 0.716 -29.897 1.00 75.25 89 CYS A N 1
ATOM 725 C CA . CYS A 1 89 ? 13.336 1.981 -30.586 1.00 75.25 89 CYS A CA 1
ATOM 726 C C . CYS A 1 89 ? 14.804 2.094 -30.982 1.00 75.25 89 CYS A C 1
ATOM 728 O O . CYS A 1 89 ? 15.697 2.014 -30.142 1.00 75.25 89 CYS A O 1
ATOM 730 N N . ARG A 1 90 ? 15.047 2.285 -32.281 1.00 61.94 90 ARG A N 1
ATOM 731 C CA . ARG A 1 90 ? 16.342 2.746 -32.772 1.00 61.94 90 ARG A CA 1
ATOM 732 C C . ARG A 1 90 ? 16.602 4.102 -32.117 1.00 61.94 90 ARG A C 1
ATOM 734 O O . ARG A 1 90 ? 15.737 4.975 -32.208 1.00 61.94 90 ARG A O 1
ATOM 741 N N . ASP A 1 91 ? 17.736 4.261 -31.439 1.00 63.78 91 ASP A N 1
ATOM 742 C CA . ASP A 1 91 ? 18.138 5.575 -30.942 1.00 63.78 91 ASP A CA 1
ATOM 743 C C . ASP A 1 91 ? 18.145 6.540 -32.136 1.00 63.78 91 ASP A C 1
ATOM 745 O O . ASP A 1 91 ? 18.759 6.258 -33.172 1.00 63.78 91 ASP A O 1
ATOM 749 N N . LEU A 1 92 ? 17.396 7.639 -32.021 1.00 58.50 92 LEU A N 1
ATOM 750 C CA . LEU A 1 92 ? 17.475 8.730 -32.986 1.00 58.50 92 LEU A CA 1
ATOM 751 C C . LEU A 1 92 ? 18.912 9.240 -32.958 1.00 58.50 92 LEU A C 1
ATOM 753 O O . LEU A 1 92 ? 19.455 9.485 -31.877 1.00 58.50 92 LEU A O 1
ATOM 757 N N . THR A 1 93 ? 19.538 9.402 -34.120 1.00 61.53 93 THR A N 1
ATOM 758 C CA . THR A 1 93 ? 20.853 10.048 -34.161 1.00 61.53 93 THR A CA 1
ATOM 759 C C . THR A 1 93 ? 20.726 11.472 -33.609 1.00 61.53 93 THR A C 1
ATOM 761 O O . THR A 1 93 ? 19.666 12.097 -33.710 1.00 61.53 93 THR A O 1
ATOM 764 N N . GLU A 1 94 ? 21.793 12.020 -33.017 1.00 62.94 94 GLU A N 1
ATOM 765 C CA . GLU A 1 94 ? 21.795 13.396 -32.475 1.00 62.94 94 GLU A CA 1
ATOM 766 C C . GLU A 1 94 ? 21.306 14.440 -33.511 1.00 62.94 94 GLU A C 1
ATOM 768 O O . GLU A 1 94 ? 20.709 15.462 -33.162 1.00 62.94 94 GLU A O 1
ATOM 773 N N . GLU A 1 95 ? 21.462 14.138 -34.803 1.00 63.66 95 GLU A N 1
ATOM 774 C CA . GLU A 1 95 ? 20.939 14.901 -35.945 1.00 63.66 95 GLU A CA 1
ATOM 775 C C . GLU A 1 95 ? 19.401 14.884 -36.062 1.00 63.66 95 GLU A C 1
ATOM 777 O O . GLU A 1 95 ? 18.771 15.901 -36.364 1.00 63.66 95 GLU A O 1
ATOM 782 N N . GLU A 1 96 ? 18.760 13.744 -35.806 1.00 64.06 96 GLU A N 1
ATOM 783 C CA . GLU A 1 96 ? 17.298 13.618 -35.805 1.00 64.06 96 GLU A CA 1
ATOM 784 C C . GLU A 1 96 ? 16.691 14.303 -34.570 1.00 64.06 96 GLU A C 1
ATOM 786 O O . GLU A 1 96 ? 15.640 14.946 -34.661 1.00 64.06 96 GLU A O 1
ATOM 791 N N . ARG A 1 97 ? 17.400 14.266 -33.433 1.00 60.88 97 ARG A N 1
ATOM 792 C CA . ARG A 1 97 ? 17.016 14.953 -32.191 1.00 60.88 97 ARG A CA 1
ATOM 793 C C . ARG A 1 97 ? 17.072 16.479 -32.330 1.00 60.88 97 ARG A C 1
ATOM 795 O O . ARG A 1 97 ? 16.140 17.170 -31.919 1.00 60.88 97 ARG A O 1
ATOM 802 N N . THR A 1 98 ? 18.119 17.011 -32.961 1.00 63.66 98 THR A N 1
ATOM 803 C CA . THR A 1 98 ? 18.261 18.455 -33.235 1.00 63.66 98 THR A CA 1
ATOM 804 C C . THR A 1 98 ? 17.276 18.955 -34.298 1.00 63.66 98 THR A C 1
ATOM 806 O O . THR A 1 98 ? 16.727 20.052 -34.148 1.00 63.66 98 THR A O 1
ATOM 809 N N . ARG A 1 99 ? 16.947 18.143 -35.318 1.00 59.09 99 ARG A N 1
ATOM 810 C CA . ARG A 1 99 ? 15.858 18.450 -36.270 1.00 59.09 99 ARG A CA 1
ATOM 811 C C . ARG A 1 99 ? 14.482 18.505 -35.602 1.00 59.09 99 ARG A C 1
ATOM 813 O O . ARG A 1 99 ? 13.685 19.371 -35.962 1.00 59.09 99 ARG A O 1
ATOM 820 N N . GLY A 1 100 ? 14.214 17.632 -34.629 1.00 57.03 100 GLY A N 1
ATOM 821 C CA . GLY A 1 100 ? 12.979 17.643 -33.836 1.00 57.03 100 GLY A CA 1
ATOM 822 C C . GLY A 1 100 ? 12.829 18.906 -32.981 1.00 57.03 100 GLY A C 1
ATOM 823 O O . GLY A 1 100 ? 11.806 19.587 -33.068 1.00 57.03 100 GLY A O 1
ATOM 824 N N . SER A 1 101 ? 13.871 19.281 -32.229 1.00 58.00 101 SER A N 1
ATOM 825 C CA . SER A 1 101 ? 13.865 20.486 -31.380 1.00 58.00 101 SER A CA 1
ATOM 826 C C . SER A 1 101 ? 13.699 21.781 -32.184 1.00 58.00 101 SER A C 1
ATOM 828 O O . SER A 1 101 ? 12.890 22.634 -31.822 1.00 58.00 101 SER A O 1
ATOM 830 N N . GLY A 1 102 ? 14.371 21.895 -33.336 1.00 53.88 102 GLY A N 1
ATOM 831 C CA . GLY A 1 102 ? 14.240 23.062 -34.214 1.00 53.88 102 GLY A CA 1
ATOM 832 C C . GLY A 1 102 ? 12.889 23.164 -34.938 1.00 53.88 102 GLY A C 1
ATOM 833 O O . GLY A 1 102 ? 12.563 24.220 -35.480 1.00 53.88 102 GLY A O 1
ATOM 834 N N . CYS A 1 103 ? 12.096 22.090 -34.996 1.00 51.12 103 CYS A N 1
ATOM 835 C CA . CYS A 1 103 ? 10.729 22.139 -35.523 1.00 51.12 103 CYS A CA 1
ATOM 836 C C . CYS A 1 103 ? 9.752 22.664 -34.461 1.00 51.12 103 CYS A C 1
ATOM 838 O O . CYS A 1 103 ? 8.931 23.525 -34.769 1.00 51.12 103 CYS A O 1
ATOM 840 N N . ILE A 1 104 ? 9.911 22.225 -33.204 1.00 54.12 104 ILE A N 1
ATOM 841 C CA . ILE A 1 104 ? 9.076 22.646 -32.068 1.00 54.12 104 ILE A CA 1
ATOM 842 C C . ILE A 1 104 ? 9.253 24.146 -31.773 1.00 54.12 104 ILE A C 1
ATOM 844 O O . ILE A 1 104 ? 8.253 24.856 -31.637 1.00 54.12 104 ILE A O 1
ATOM 848 N N . GLU A 1 105 ? 10.490 24.658 -31.770 1.00 51.00 105 GLU A N 1
ATOM 849 C CA . GLU A 1 105 ? 10.764 26.098 -31.604 1.00 51.00 105 GLU A CA 1
ATOM 850 C C . GLU A 1 105 ? 10.134 26.952 -32.714 1.00 51.00 105 GLU A C 1
ATOM 852 O O . GLU A 1 105 ? 9.519 27.981 -32.432 1.00 51.00 105 GLU A O 1
ATOM 857 N N . ARG A 1 106 ? 10.198 26.509 -33.977 1.00 52.34 106 ARG A N 1
ATOM 858 C CA . ARG A 1 106 ? 9.589 27.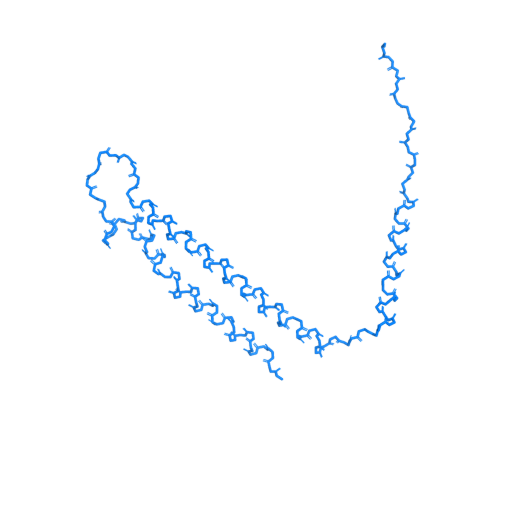237 -35.104 1.00 52.34 106 ARG A CA 1
ATOM 859 C C . ARG A 1 106 ? 8.061 27.258 -35.039 1.00 52.34 106 ARG A C 1
ATOM 861 O O . ARG A 1 106 ? 7.463 28.287 -35.345 1.00 52.34 106 ARG A O 1
ATOM 868 N N . SER A 1 107 ? 7.422 26.178 -34.591 1.00 49.03 107 SER A N 1
ATOM 869 C CA . SER A 1 107 ? 5.971 26.162 -34.354 1.00 49.03 107 SER A CA 1
ATOM 870 C C . SER A 1 107 ? 5.536 27.006 -33.145 1.00 49.03 107 SER A C 1
ATOM 872 O O . SER A 1 107 ? 4.472 27.622 -33.191 1.00 49.03 107 SER A O 1
ATOM 874 N N . ALA A 1 108 ? 6.356 27.105 -32.091 1.00 51.44 108 ALA A N 1
ATOM 875 C CA . ALA A 1 108 ? 6.080 27.973 -30.942 1.00 51.44 108 ALA A CA 1
ATOM 876 C C . ALA A 1 108 ? 6.185 29.468 -31.306 1.00 51.44 108 ALA A C 1
ATOM 878 O O . ALA A 1 108 ? 5.322 30.254 -30.914 1.00 51.44 108 ALA A O 1
ATOM 879 N N . LEU A 1 109 ? 7.177 29.846 -32.123 1.00 51.47 109 LEU A N 1
ATOM 880 C CA . LEU A 1 109 ? 7.318 31.201 -32.676 1.00 51.47 109 LEU A CA 1
ATOM 881 C C . LEU A 1 109 ? 6.215 31.565 -33.686 1.00 51.47 109 LEU A C 1
ATOM 883 O O . LEU A 1 109 ? 5.795 32.718 -33.748 1.00 51.47 109 LEU A O 1
ATOM 887 N N . ALA A 1 110 ? 5.700 30.600 -34.454 1.00 51.47 110 ALA A N 1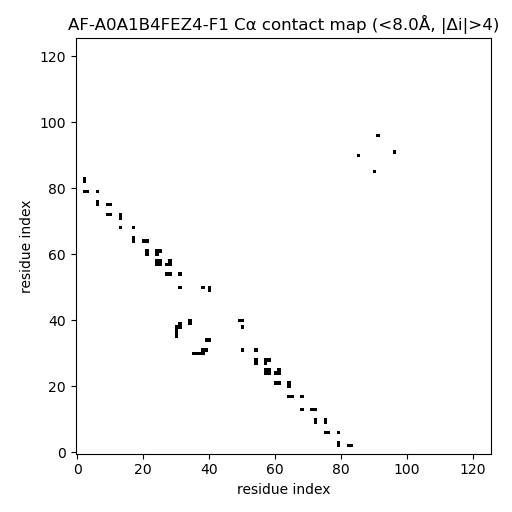
ATOM 888 C CA . ALA A 1 110 ? 4.567 30.836 -35.353 1.00 51.47 110 ALA A CA 1
ATOM 889 C C . ALA A 1 110 ? 3.240 31.055 -34.594 1.00 51.47 110 ALA A C 1
ATOM 891 O O . ALA A 1 110 ? 2.386 31.814 -35.047 1.00 51.47 110 ALA A O 1
ATOM 892 N N . SER A 1 111 ? 3.078 30.434 -33.419 1.00 47.50 111 SER A N 1
ATOM 893 C CA . SER A 1 111 ? 1.890 30.583 -32.565 1.00 47.50 111 SER A CA 1
ATOM 894 C C . SER A 1 111 ? 1.847 31.934 -31.830 1.00 47.50 111 SER A C 1
ATOM 896 O O . SER A 1 111 ? 0.780 32.528 -31.666 1.00 47.50 111 SER A O 1
ATOM 898 N N . THR A 1 112 ? 3.000 32.495 -31.446 1.00 53.03 112 THR A N 1
ATOM 899 C CA . THR A 1 112 ? 3.068 33.810 -30.776 1.00 53.03 112 THR A CA 1
ATOM 900 C C . THR A 1 112 ? 2.871 34.999 -31.720 1.00 53.03 112 THR A C 1
ATOM 902 O O . THR A 1 112 ? 2.510 36.081 -31.257 1.00 53.03 112 THR A O 1
ATOM 905 N N . ALA A 1 113 ? 3.021 34.811 -33.035 1.00 51.00 113 ALA A N 1
ATOM 906 C CA . ALA A 1 113 ? 2.794 35.852 -34.042 1.00 51.00 113 ALA A CA 1
ATOM 907 C C . ALA A 1 113 ? 1.303 36.092 -34.386 1.00 51.00 113 ALA A C 1
ATOM 909 O O . ALA A 1 113 ? 0.992 37.029 -35.118 1.00 51.00 113 ALA A O 1
ATOM 910 N N . SER A 1 114 ? 0.369 35.290 -33.853 1.00 47.78 114 SER A N 1
ATOM 911 C CA . SER A 1 114 ? -1.077 35.379 -34.134 1.00 47.78 114 SER A CA 1
ATOM 912 C C . SER A 1 114 ? -1.904 35.903 -32.946 1.00 47.78 114 SER A C 1
ATOM 914 O O . SER A 1 114 ? -2.968 35.381 -32.618 1.00 47.78 114 SER A O 1
ATOM 916 N N . ARG A 1 115 ? -1.444 36.959 -32.263 1.00 41.66 115 ARG A N 1
ATOM 917 C CA . ARG A 1 115 ? -2.324 37.751 -31.383 1.00 41.66 115 ARG A CA 1
ATOM 918 C C . ARG A 1 115 ? -2.568 39.128 -32.001 1.00 41.66 115 ARG A C 1
ATOM 920 O O . ARG A 1 115 ? -1.694 39.986 -31.895 1.00 41.66 115 ARG A O 1
ATOM 927 N N . PRO A 1 116 ? -3.725 39.365 -32.647 1.00 44.03 116 PRO A N 1
ATOM 928 C CA . PRO A 1 116 ? -4.068 40.684 -33.150 1.00 44.03 116 PRO A CA 1
ATOM 929 C C . PRO A 1 116 ? -4.354 41.646 -31.993 1.00 44.03 116 PRO A C 1
ATOM 931 O O . PRO A 1 116 ? -5.178 41.396 -31.111 1.00 44.03 116 PRO A O 1
ATOM 934 N N . THR A 1 117 ? -3.655 42.772 -32.037 1.00 51.81 117 THR A N 1
ATOM 935 C CA . THR A 1 117 ? -3.826 43.973 -31.226 1.00 51.81 117 THR A CA 1
ATOM 936 C C . THR A 1 117 ? -5.289 44.422 -31.245 1.00 51.81 117 THR A C 1
ATOM 938 O O . THR A 1 117 ? -5.750 45.000 -32.224 1.00 51.81 117 THR A O 1
ATOM 941 N N . THR A 1 118 ? -6.033 44.184 -30.164 1.00 47.97 118 THR A N 1
ATOM 942 C CA . THR A 1 118 ? -7.358 44.791 -29.967 1.00 47.97 118 THR A CA 1
ATOM 943 C C . THR A 1 118 ? -7.392 45.478 -28.613 1.00 47.97 118 THR A C 1
ATOM 945 O O . THR A 1 118 ? -7.863 44.928 -27.624 1.00 47.97 118 THR A O 1
ATOM 948 N N . THR A 1 119 ? -6.898 46.714 -28.585 1.00 45.84 119 THR A N 1
ATOM 949 C CA . THR A 1 119 ? -7.206 47.658 -27.511 1.00 45.84 119 THR A CA 1
ATOM 950 C C . THR A 1 119 ? -7.649 48.961 -28.157 1.00 45.84 119 THR A C 1
ATOM 952 O O . THR A 1 119 ? -6.850 49.864 -28.396 1.00 45.84 119 THR A O 1
ATOM 955 N N . ARG A 1 120 ? -8.942 49.062 -28.479 1.00 43.78 120 ARG A N 1
ATOM 956 C CA . ARG A 1 120 ? -9.580 50.351 -28.750 1.00 43.78 120 ARG A CA 1
ATOM 957 C C . ARG A 1 120 ? -10.996 50.361 -28.169 1.00 43.78 120 ARG A C 1
ATOM 959 O O . ARG A 1 120 ? -11.886 49.706 -28.684 1.00 43.78 120 ARG A O 1
ATOM 966 N N . PHE A 1 121 ? -11.130 51.178 -27.122 1.00 43.44 121 PHE A N 1
ATOM 967 C CA . PHE A 1 121 ? -12.325 51.906 -26.689 1.00 43.44 121 PHE A CA 1
ATOM 968 C C . PHE A 1 121 ? -13.491 51.134 -26.057 1.00 43.44 121 PHE A C 1
ATOM 970 O O . PHE A 1 121 ? -14.349 50.623 -26.760 1.00 43.44 121 PHE A O 1
ATOM 977 N N . VAL A 1 122 ? -13.634 51.292 -24.732 1.00 45.16 122 VAL A N 1
ATOM 978 C CA . VAL A 1 122 ? -14.880 51.814 -24.138 1.00 45.16 122 VAL A CA 1
ATOM 979 C C . VAL A 1 122 ? -14.520 52.757 -22.980 1.00 45.16 122 VAL A C 1
ATOM 981 O O . VAL A 1 122 ? -14.112 52.320 -21.908 1.00 45.16 122 VAL A O 1
ATOM 984 N N . ARG A 1 123 ? -14.667 54.067 -23.190 1.00 39.88 123 ARG A N 1
ATOM 985 C CA . ARG A 1 123 ? -14.929 55.039 -22.118 1.00 39.88 123 ARG A CA 1
ATOM 986 C C . ARG A 1 123 ? -15.846 56.114 -22.687 1.00 39.88 123 ARG A C 1
ATOM 988 O O . ARG A 1 123 ? -15.406 56.982 -23.432 1.00 39.88 123 ARG A O 1
ATOM 995 N N . HIS A 1 124 ? -17.124 56.007 -22.351 1.00 41.50 124 HIS A N 1
ATOM 996 C CA . HIS A 1 124 ? -18.080 57.101 -22.409 1.00 41.50 124 HIS A CA 1
ATOM 997 C C . HIS A 1 124 ? -18.993 56.993 -21.181 1.00 41.50 124 HIS A C 1
ATOM 999 O O . HIS A 1 124 ? -19.350 55.881 -20.799 1.00 41.50 124 HIS A O 1
ATOM 1005 N N . ALA A 1 125 ? -19.366 58.156 -20.640 1.00 42.81 125 ALA A N 1
ATOM 1006 C CA . ALA A 1 125 ? -20.348 58.407 -19.578 1.00 42.81 125 ALA A CA 1
ATOM 1007 C C . ALA A 1 125 ? -19.924 58.108 -18.124 1.00 42.81 125 ALA A C 1
ATOM 1009 O O . ALA A 1 125 ? -20.134 57.011 -17.611 1.00 42.81 125 ALA A O 1
ATOM 1010 N N . LEU A 1 126 ? -19.380 59.123 -17.444 1.00 41.47 126 LEU A N 1
ATOM 1011 C CA . LEU A 1 126 ? -20.103 59.986 -16.488 1.00 41.47 126 LEU A CA 1
ATOM 1012 C C . LEU A 1 126 ? -19.196 61.142 -16.049 1.00 41.47 126 LEU A C 1
ATOM 1014 O O . LEU A 1 126 ? -18.001 60.878 -15.787 1.00 41.47 126 LEU A O 1
#

Secondary structure (DSSP, 8-state):
--HHHHHHHHHHHHHHHHHHHHHHHHHHHHHHHHT-TT--PPP-SS-SPTTHHHHHHHHHHHHHHHHHHHHHHHHHHHHHHHHHHHHHSPPPPHHHHHHHHHHHHHHHHHHHT-------------

Nearest PDB structures (foldseek):
  8glv-assembly1_Eb  TM=5.960E-01  e=2.317E+00  Chlamydomonas reinhardtii
  7vvz-assembly1_V  TM=5.018E-01  e=1.234E+00  Saccharomyces cerevisiae S288C

Foldseek 3Di:
DPLVVQLVVLVVVLVCQLCVQLVVLVVQLVCLVVCHPPNPDDDDPDPDRGPPVSNVVSVVSNVVSVVVSVVSNVVSVVVSVVVVCVVPPDPDPVVNVVVVVVVVVVVVVVVVVPDDDDDDDDDDDD